Protein AF-A0A1G3BXP0-F1 (afdb_monomer)

pLDDT: mean 77.12, std 15.68, range [37.62, 97.38]

Structure (mmCIF, N/CA/C/O backbone):
data_AF-A0A1G3BXP0-F1
#
_entry.id   AF-A0A1G3BXP0-F1
#
loop_
_atom_site.group_PDB
_atom_site.id
_atom_site.type_symbol
_atom_site.label_atom_id
_atom_site.label_alt_id
_atom_site.label_comp_id
_atom_site.label_asym_id
_atom_site.label_entity_id
_atom_site.label_seq_id
_atom_site.pdbx_PDB_ins_code
_atom_site.Cartn_x
_atom_site.Cartn_y
_atom_site.Cartn_z
_atom_site.occupancy
_atom_site.B_iso_or_equiv
_atom_site.auth_seq_id
_atom_site.auth_comp_id
_atom_site.auth_asym_id
_atom_site.auth_atom_id
_atom_site.pdbx_PDB_model_num
ATOM 1 N N . MET A 1 1 ? 3.484 -9.489 28.923 1.00 37.62 1 MET A N 1
ATOM 2 C CA . MET A 1 1 ? 3.917 -8.440 29.873 1.00 37.62 1 MET A CA 1
ATOM 3 C C . MET A 1 1 ? 2.692 -7.721 30.419 1.00 37.62 1 MET A C 1
ATOM 5 O O . MET A 1 1 ? 1.84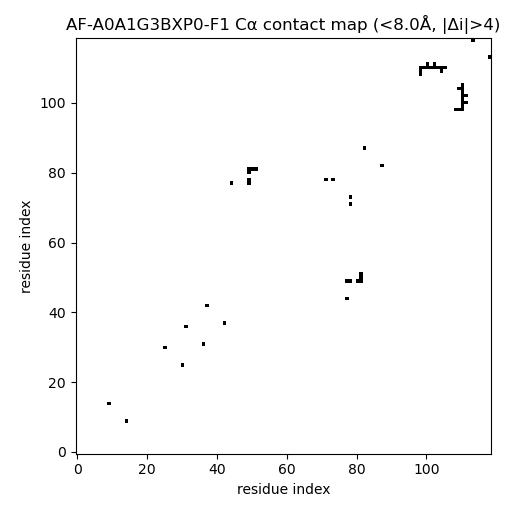8 -7.299 29.638 1.00 37.62 1 MET A O 1
ATOM 9 N N . SER A 1 2 ? 2.544 -7.675 31.745 1.00 42.84 2 SER A N 1
ATOM 10 C CA . SER A 1 2 ? 1.388 -7.084 32.435 1.00 42.84 2 SER A CA 1
ATOM 11 C C . SER A 1 2 ? 1.312 -5.580 32.149 1.00 42.84 2 SER A C 1
ATOM 13 O O . SER A 1 2 ? 2.225 -4.836 32.508 1.00 42.84 2 SER A O 1
ATOM 15 N N . LYS A 1 3 ? 0.257 -5.129 31.457 1.00 51.03 3 LYS A N 1
ATOM 16 C CA . LYS A 1 3 ? 0.007 -3.700 31.2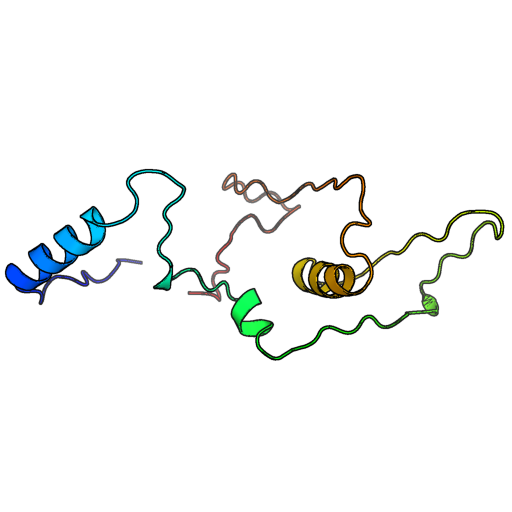23 1.00 51.03 3 LYS A CA 1
ATOM 17 C C . LYS A 1 3 ? -0.212 -3.041 32.587 1.00 51.03 3 LYS A C 1
ATOM 19 O O . LYS A 1 3 ? -1.215 -3.316 33.239 1.00 51.03 3 LYS A O 1
ATOM 24 N N . LYS A 1 4 ? 0.725 -2.188 33.022 1.00 53.91 4 LYS A N 1
ATOM 25 C CA . LYS A 1 4 ? 0.553 -1.341 34.214 1.00 53.91 4 LYS A CA 1
ATOM 26 C C . LYS A 1 4 ? -0.802 -0.630 34.117 1.00 53.91 4 LYS A C 1
ATOM 28 O O . LYS A 1 4 ? -1.109 -0.029 33.087 1.00 53.91 4 LYS A O 1
ATOM 33 N N . ASN A 1 5 ? -1.610 -0.752 35.167 1.00 56.00 5 ASN A N 1
ATOM 34 C CA . ASN A 1 5 ? -2.954 -0.189 35.257 1.00 56.00 5 ASN A CA 1
ATOM 35 C C . ASN A 1 5 ? -2.874 1.349 35.179 1.00 56.00 5 ASN A C 1
ATOM 37 O O . ASN A 1 5 ? -2.644 2.011 36.181 1.00 56.00 5 ASN A O 1
ATOM 41 N N . LYS A 1 6 ? -3.038 1.925 33.981 1.00 66.62 6 LYS A N 1
ATOM 42 C CA . LYS A 1 6 ? -2.866 3.369 33.702 1.00 66.62 6 LYS A CA 1
ATOM 43 C C . LYS A 1 6 ? -3.888 4.293 34.386 1.00 66.62 6 LYS A C 1
ATOM 45 O O . LYS A 1 6 ? -3.781 5.505 34.248 1.00 66.62 6 LYS A O 1
ATOM 50 N N . TYR A 1 7 ? -4.864 3.730 35.093 1.00 73.25 7 TYR A N 1
ATOM 51 C CA . TYR A 1 7 ? -6.013 4.452 35.640 1.00 73.25 7 TYR A CA 1
ATOM 52 C C . TYR A 1 7 ? -6.116 4.366 37.166 1.00 73.25 7 TYR A C 1
ATOM 54 O O . TYR A 1 7 ? -7.106 4.819 37.728 1.00 73.25 7 TYR A O 1
ATOM 62 N N . THR A 1 8 ? -5.130 3.771 37.849 1.00 79.69 8 THR A N 1
ATOM 63 C CA . THR A 1 8 ? -5.156 3.629 39.318 1.00 79.69 8 THR A CA 1
ATOM 64 C C . THR A 1 8 ? -5.165 4.963 40.047 1.00 79.69 8 THR A C 1
ATOM 66 O O . THR A 1 8 ? -5.756 5.053 41.117 1.00 79.69 8 THR A O 1
ATOM 69 N N . ASP A 1 9 ? -4.562 5.987 39.444 1.00 85.25 9 ASP A N 1
ATOM 70 C CA . ASP A 1 9 ? -4.398 7.308 40.056 1.00 85.25 9 ASP A CA 1
ATOM 71 C C . ASP A 1 9 ? -5.452 8.314 39.562 1.00 85.25 9 ASP A C 1
ATOM 73 O O . ASP A 1 9 ? -5.383 9.500 39.874 1.00 85.25 9 ASP A O 1
ATOM 77 N N . TRP A 1 10 ? -6.415 7.864 38.752 1.00 86.06 10 TRP A N 1
ATOM 78 C CA . TRP A 1 10 ? -7.426 8.736 38.162 1.00 86.06 10 TRP A CA 1
ATOM 79 C C . TRP A 1 10 ? -8.588 8.941 39.120 1.00 86.06 10 TRP A C 1
ATOM 81 O O . TRP A 1 10 ? -9.100 7.994 39.724 1.00 86.06 10 TRP A O 1
ATOM 91 N N . THR A 1 11 ? -9.058 10.181 39.219 1.00 89.88 11 THR A N 1
ATOM 92 C CA . THR A 1 11 ? -10.272 10.462 39.979 1.00 89.88 11 THR A CA 1
ATOM 93 C C . THR A 1 11 ? -11.504 9.967 39.217 1.00 89.88 11 THR A C 1
ATOM 95 O O . THR A 1 11 ? -11.484 9.731 38.005 1.00 89.88 11 THR A O 1
ATOM 98 N N . LYS A 1 12 ? -12.634 9.837 39.923 1.00 88.50 12 LYS A N 1
ATOM 99 C CA . LYS A 1 12 ? -13.924 9.512 39.294 1.00 88.50 12 LYS A CA 1
ATOM 100 C C . LYS A 1 12 ? -14.281 10.512 38.186 1.00 88.50 12 LYS A C 1
ATOM 102 O O . LYS A 1 12 ? -14.863 10.122 37.178 1.00 88.50 12 LYS A O 1
ATOM 107 N N . GLU A 1 13 ? -13.931 11.780 38.371 1.00 90.62 13 GLU A N 1
ATOM 108 C CA . GLU A 1 13 ? -14.193 12.853 37.412 1.00 90.62 13 GLU A CA 1
ATOM 109 C C . GLU A 1 13 ? -13.361 12.681 36.136 1.00 90.62 13 GLU A C 1
ATOM 111 O O . GLU A 1 13 ? -13.901 12.801 35.035 1.00 90.62 13 GLU A O 1
ATOM 116 N N . ASP A 1 14 ? -12.091 12.291 36.268 1.00 87.94 14 ASP A N 1
ATOM 117 C CA . ASP A 1 14 ? -11.209 12.003 35.130 1.00 87.94 14 ASP A CA 1
ATOM 118 C C . ASP A 1 14 ? -11.710 10.810 34.306 1.00 87.94 14 ASP A C 1
ATOM 120 O O . ASP A 1 14 ? -11.741 10.854 33.072 1.00 87.94 14 ASP A O 1
ATOM 124 N N . LEU A 1 15 ? -12.178 9.754 34.981 1.00 88.62 15 LEU A N 1
ATOM 125 C CA . LEU A 1 15 ? -12.762 8.580 34.325 1.00 88.62 15 LEU A CA 1
ATOM 126 C C . LEU A 1 15 ? -14.050 8.930 33.567 1.00 88.62 15 LEU A C 1
ATOM 128 O O . LEU A 1 15 ? -14.223 8.512 32.421 1.00 88.62 15 LEU A O 1
ATOM 132 N N . ILE A 1 16 ? -14.937 9.730 34.170 1.00 89.06 16 ILE A N 1
ATOM 133 C CA . ILE A 1 16 ? -16.171 10.197 33.517 1.00 89.06 16 ILE A CA 1
ATOM 134 C C . ILE A 1 16 ? -15.833 11.044 32.288 1.00 89.06 16 ILE A C 1
ATOM 136 O O . ILE A 1 16 ? -16.411 10.841 31.220 1.00 89.06 16 ILE A O 1
ATOM 140 N N . LYS A 1 17 ? -14.857 11.950 32.406 1.00 88.44 17 LYS A N 1
ATOM 141 C CA . LYS A 1 17 ? -14.401 12.791 31.295 1.00 88.44 17 LYS A CA 1
ATOM 142 C C . LYS A 1 17 ? -13.917 11.949 30.111 1.00 88.44 17 LYS A C 1
ATOM 144 O O . LYS A 1 17 ? -14.257 12.259 28.968 1.00 88.44 17 LYS A O 1
ATOM 149 N N . GLN A 1 18 ? -13.190 10.865 30.378 1.00 85.06 18 GLN A N 1
ATOM 150 C CA . GLN A 1 18 ? -12.714 9.948 29.344 1.00 85.06 18 GLN A CA 1
ATOM 151 C C . GLN A 1 18 ? -13.840 9.146 28.691 1.00 85.06 18 GLN A C 1
ATOM 153 O O . GLN A 1 18 ? -13.854 9.007 27.470 1.00 85.06 18 GLN A O 1
ATOM 158 N N . ILE A 1 19 ? -14.811 8.658 29.465 1.00 84.44 19 ILE A N 1
ATOM 159 C CA . ILE A 1 19 ? -15.980 7.951 28.919 1.00 84.44 19 ILE A CA 1
ATOM 160 C C . ILE A 1 19 ? -16.782 8.881 28.006 1.00 84.44 19 ILE A C 1
ATOM 162 O O . ILE A 1 19 ? -17.048 8.525 26.861 1.00 84.44 19 ILE A O 1
ATOM 166 N N . CYS A 1 20 ? -17.071 10.108 28.448 1.00 84.75 20 CYS A N 1
ATOM 167 C CA . CYS A 1 20 ? -17.769 11.088 27.617 1.00 84.75 20 CYS A CA 1
ATOM 168 C C . CYS A 1 20 ? -16.992 11.440 26.337 1.00 84.75 20 CYS A C 1
ATOM 170 O O . CYS A 1 20 ? -17.602 11.746 25.314 1.00 84.75 20 CYS A O 1
ATOM 172 N N . ALA A 1 21 ? -15.656 11.419 26.367 1.00 81.94 21 ALA A N 1
ATOM 173 C CA . ALA A 1 21 ? -14.834 11.615 25.174 1.00 81.94 21 ALA A CA 1
ATOM 174 C C . ALA A 1 21 ? -14.920 10.419 24.208 1.00 81.94 21 ALA A C 1
ATOM 176 O O . ALA A 1 21 ? -15.029 10.616 22.998 1.00 81.94 21 ALA A O 1
ATOM 177 N N . LEU A 1 22 ? -14.925 9.188 24.729 1.00 78.69 22 LEU A N 1
ATOM 178 C CA . LEU A 1 22 ? -15.076 7.966 23.935 1.00 78.69 22 LEU A CA 1
ATOM 179 C C . LEU A 1 22 ? -16.474 7.853 23.311 1.00 78.69 22 LEU A C 1
ATOM 181 O O . LEU A 1 22 ? -16.588 7.495 22.143 1.00 78.69 22 LEU A O 1
ATOM 185 N N . GLU A 1 23 ? -17.526 8.223 24.041 1.00 78.06 23 GLU A N 1
ATOM 186 C CA . GLU A 1 23 ? -18.914 8.213 23.552 1.00 78.06 23 GLU A CA 1
ATOM 187 C C . GLU A 1 23 ? -19.185 9.254 22.456 1.00 78.06 23 GLU A C 1
ATOM 189 O O . GLU A 1 23 ? -20.095 9.075 21.645 1.00 78.06 23 GLU A O 1
ATOM 194 N N . LYS A 1 24 ? -18.392 10.334 22.407 1.00 78.31 24 LYS A N 1
ATOM 195 C CA . LYS A 1 24 ? -18.447 11.347 21.339 1.00 78.31 24 LYS A CA 1
ATOM 196 C C . LYS A 1 24 ? -17.803 10.884 20.031 1.00 78.31 24 LYS A C 1
ATOM 198 O O . LYS A 1 24 ? -17.985 11.552 19.011 1.00 78.31 24 LYS A O 1
ATOM 203 N N . ARG A 1 25 ? -17.046 9.779 20.031 1.00 72.50 25 ARG A N 1
ATOM 204 C CA . ARG A 1 25 ? -16.477 9.218 18.796 1.00 72.50 25 ARG A CA 1
ATOM 205 C C . ARG A 1 25 ? -17.602 8.732 17.878 1.00 72.50 25 ARG A C 1
ATOM 207 O O . ARG A 1 25 ? -18.707 8.418 18.319 1.00 72.50 25 ARG A O 1
ATOM 214 N N . LYS A 1 26 ? -17.331 8.694 16.570 1.00 68.06 26 LYS A N 1
ATOM 215 C CA . LYS A 1 26 ? -18.311 8.241 15.572 1.00 68.06 26 LYS A CA 1
ATOM 216 C C . LYS A 1 26 ? -18.814 6.841 15.947 1.00 68.06 26 LYS A C 1
ATOM 218 O O . LYS A 1 26 ? -18.022 5.921 16.106 1.00 68.06 26 LYS A O 1
ATOM 223 N N . LYS A 1 27 ? -20.139 6.681 16.055 1.00 66.00 27 LYS A N 1
ATOM 224 C CA . LYS A 1 27 ? -20.792 5.390 16.356 1.00 66.00 27 LYS A CA 1
ATOM 225 C C . LYS A 1 27 ? -20.650 4.355 15.235 1.00 66.00 27 LYS A C 1
ATOM 227 O O . LYS A 1 27 ? -20.964 3.190 15.449 1.00 66.00 27 LYS A O 1
ATOM 232 N N . TYR A 1 28 ? -20.230 4.781 14.048 1.00 72.75 28 TYR A N 1
ATOM 233 C CA . TYR A 1 28 ? -20.086 3.944 12.866 1.00 72.75 28 TYR A CA 1
ATOM 234 C C . TYR A 1 28 ? -18.742 4.214 12.184 1.00 72.75 28 TYR A C 1
ATOM 236 O O . TYR A 1 28 ? -18.274 5.354 12.141 1.00 72.75 28 TYR A O 1
ATOM 244 N N . GLY A 1 29 ? -18.152 3.156 11.632 1.00 72.31 29 GLY A N 1
ATOM 245 C CA . GLY A 1 29 ? -16.837 3.173 10.997 1.00 72.31 29 GLY A CA 1
ATOM 246 C C . GLY A 1 29 ? -15.814 2.326 11.751 1.00 72.31 29 GLY A C 1
ATOM 247 O O . GLY A 1 29 ? -16.057 1.862 12.863 1.00 72.31 29 GLY A O 1
ATOM 248 N N . LEU A 1 30 ? -14.665 2.113 11.118 1.00 68.06 30 LEU A N 1
ATOM 249 C CA . LEU A 1 30 ? -13.498 1.541 11.777 1.00 68.06 30 LEU A CA 1
ATOM 250 C C . LEU A 1 30 ? -12.909 2.617 12.697 1.00 68.06 30 LEU A C 1
ATOM 252 O O . LEU A 1 30 ? -12.517 3.682 12.228 1.00 68.06 30 LEU A O 1
ATOM 256 N N . VAL A 1 31 ? -12.907 2.357 14.005 1.00 70.44 31 VAL A N 1
ATOM 257 C CA . VAL A 1 31 ? -12.359 3.260 15.024 1.00 70.44 31 VAL A CA 1
ATOM 258 C C . VAL A 1 31 ? -11.150 2.577 15.647 1.00 70.44 31 VAL A C 1
ATOM 260 O O . VAL A 1 31 ? -11.301 1.630 16.417 1.00 70.44 31 VAL A O 1
ATOM 263 N N . TRP A 1 32 ? -9.956 3.050 15.305 1.00 67.81 32 TRP A N 1
ATOM 264 C CA . TRP A 1 32 ? -8.701 2.646 15.936 1.00 67.81 32 TRP A CA 1
ATOM 265 C C . TRP A 1 32 ? -8.165 3.765 16.836 1.00 67.81 32 TRP A C 1
ATOM 267 O O . TRP A 1 32 ? -8.654 4.895 16.828 1.00 67.81 32 TRP A O 1
ATOM 277 N N . ASP A 1 33 ? -7.207 3.423 17.691 1.00 64.25 33 ASP A N 1
ATOM 278 C CA . ASP A 1 33 ? -6.614 4.357 18.646 1.00 64.25 33 ASP A CA 1
ATOM 279 C C . ASP A 1 33 ? -5.552 5.219 17.945 1.00 64.25 33 ASP A C 1
ATOM 281 O O . ASP A 1 33 ? -4.390 4.827 17.889 1.00 64.25 33 ASP A O 1
ATOM 285 N N . GLU A 1 34 ? -5.971 6.364 17.388 1.00 57.72 34 GLU A N 1
ATOM 286 C CA . GLU A 1 34 ? -5.147 7.264 16.554 1.00 57.72 34 GLU A CA 1
ATOM 287 C C . GLU A 1 34 ? -3.788 7.633 17.182 1.00 57.72 34 GLU A C 1
ATOM 289 O O . GLU A 1 34 ? -2.777 7.697 16.484 1.00 57.72 34 GLU A O 1
ATOM 294 N N . GLU A 1 35 ? -3.729 7.807 18.509 1.00 54.91 35 GLU A N 1
ATOM 295 C CA . GLU A 1 35 ? -2.497 8.159 19.238 1.00 54.91 35 GLU A CA 1
ATOM 296 C C . GLU A 1 35 ? -1.456 7.025 19.290 1.00 54.91 35 GLU A C 1
ATOM 298 O O . GLU A 1 35 ? -0.301 7.268 19.636 1.00 54.91 35 GLU A O 1
ATOM 303 N N . LYS A 1 36 ? -1.837 5.784 18.962 1.00 56.19 36 LYS A N 1
ATOM 304 C CA . LYS A 1 36 ? -0.940 4.613 18.956 1.00 56.19 36 LYS A CA 1
ATOM 305 C C . LYS A 1 36 ? -0.626 4.081 17.560 1.00 56.19 36 LYS A C 1
ATOM 307 O O . LYS A 1 36 ? 0.087 3.090 17.458 1.00 56.19 36 LYS A O 1
ATOM 312 N N . THR A 1 37 ? -1.180 4.687 16.516 1.00 56.06 37 THR A N 1
ATOM 313 C CA . THR A 1 37 ? -1.189 4.120 15.158 1.00 56.06 37 THR A CA 1
ATOM 314 C C . THR A 1 37 ? -0.295 4.835 14.160 1.00 56.06 37 THR A C 1
ATOM 316 O O . THR A 1 37 ? -0.365 4.487 12.989 1.00 56.06 37 THR A O 1
ATOM 319 N N . LYS A 1 38 ? 0.552 5.794 14.571 1.00 61.53 38 LYS A N 1
ATOM 320 C CA . LYS A 1 38 ? 1.674 6.172 13.698 1.00 61.53 38 LYS A CA 1
ATOM 321 C C . LYS A 1 38 ? 2.567 4.947 13.572 1.00 61.53 38 LYS A C 1
ATOM 323 O O . LYS A 1 38 ? 3.312 4.609 14.493 1.00 61.53 38 LYS A O 1
ATOM 328 N N . GLU A 1 39 ? 2.411 4.251 12.462 1.00 68.19 39 GLU A N 1
ATOM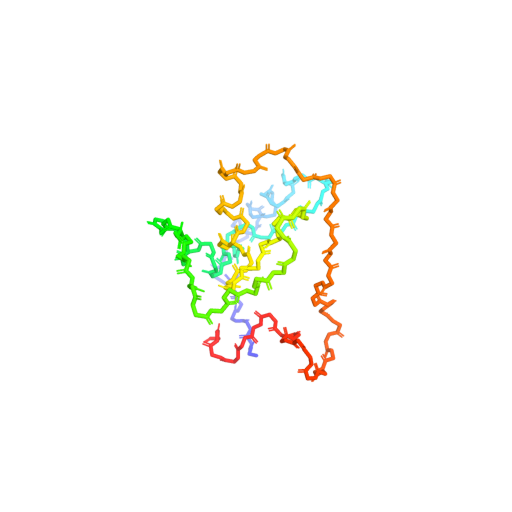 329 C CA . GLU A 1 39 ? 3.201 3.079 12.153 1.00 68.19 39 GLU A CA 1
ATOM 330 C C . GLU A 1 39 ? 4.663 3.495 12.008 1.00 68.19 39 GLU A C 1
ATOM 332 O O . GLU A 1 39 ? 4.974 4.602 11.558 1.00 68.19 39 GLU A O 1
ATOM 337 N N . ARG A 1 40 ? 5.585 2.606 12.383 1.00 69.00 40 ARG A N 1
ATOM 338 C CA . ARG A 1 40 ? 7.025 2.899 12.355 1.00 69.00 40 ARG A CA 1
ATOM 339 C C . ARG A 1 40 ? 7.482 3.400 10.978 1.00 69.00 40 ARG A C 1
ATOM 341 O O . ARG A 1 40 ? 8.287 4.321 10.903 1.00 69.00 40 ARG A O 1
ATOM 348 N N . PHE A 1 41 ? 6.896 2.867 9.904 1.00 70.06 41 PHE A N 1
ATOM 349 C CA . PHE A 1 41 ? 7.192 3.298 8.538 1.00 70.06 41 PHE A CA 1
ATOM 350 C C . PHE A 1 41 ? 6.763 4.744 8.239 1.00 70.06 41 PHE A C 1
ATOM 352 O O . PHE A 1 41 ? 7.433 5.413 7.459 1.00 70.06 41 PHE A O 1
ATOM 359 N N . GLU A 1 42 ? 5.686 5.255 8.849 1.00 70.50 42 GLU A N 1
ATOM 360 C CA . GLU A 1 42 ? 5.247 6.645 8.652 1.00 70.50 42 GLU A CA 1
ATOM 361 C C . GLU A 1 42 ? 6.236 7.619 9.286 1.00 70.50 42 GLU A C 1
ATOM 363 O O . GLU A 1 42 ? 6.584 8.629 8.681 1.00 70.50 42 GLU A O 1
ATOM 368 N N . VAL A 1 43 ? 6.723 7.283 10.485 1.00 74.44 43 VAL A N 1
ATOM 369 C CA . VAL A 1 43 ? 7.754 8.058 11.187 1.00 74.44 43 VAL A CA 1
ATOM 370 C C . VAL A 1 43 ? 9.074 7.999 10.423 1.00 74.44 43 VAL A C 1
ATOM 372 O O . VAL A 1 43 ? 9.728 9.019 10.224 1.00 74.44 43 VAL A O 1
ATOM 375 N N . ASP A 1 44 ? 9.458 6.813 9.952 1.00 70.94 44 ASP A N 1
ATOM 376 C CA . ASP A 1 44 ? 10.718 6.620 9.236 1.00 70.94 44 ASP A CA 1
ATOM 377 C C . ASP A 1 44 ? 10.739 7.321 7.869 1.00 70.94 44 ASP A C 1
ATOM 379 O O . ASP A 1 44 ? 11.823 7.697 7.406 1.00 70.94 44 ASP A O 1
ATOM 383 N N . ALA A 1 45 ? 9.575 7.501 7.240 1.00 72.19 45 ALA A N 1
ATOM 384 C CA . ALA A 1 45 ? 9.406 8.195 5.966 1.00 72.19 45 ALA A CA 1
ATOM 385 C C . ALA A 1 45 ? 9.166 9.709 6.109 1.00 72.19 45 ALA A C 1
ATOM 387 O O . ALA A 1 45 ? 9.225 10.429 5.109 1.00 72.19 45 ALA A O 1
ATOM 388 N N . GLU A 1 46 ? 8.904 10.208 7.321 1.00 74.12 46 GLU A N 1
ATOM 389 C CA . GLU A 1 46 ? 8.723 11.636 7.588 1.00 74.12 46 GLU A CA 1
ATOM 390 C C . GLU A 1 46 ? 10.000 12.383 7.139 1.00 74.12 46 GLU A C 1
ATOM 392 O O . GLU A 1 46 ? 11.122 12.023 7.494 1.00 74.12 46 GLU A O 1
ATOM 397 N N . GLU A 1 47 ? 9.832 13.369 6.252 1.00 72.25 47 GLU A N 1
ATOM 398 C CA . GLU A 1 47 ? 10.905 14.166 5.623 1.00 72.25 47 GLU A CA 1
ATOM 399 C C . GLU A 1 47 ? 11.866 13.438 4.657 1.00 72.25 47 GLU A C 1
ATOM 401 O O . GLU A 1 47 ? 12.771 14.070 4.104 1.00 72.25 47 GLU A O 1
ATOM 406 N N . LYS A 1 48 ? 11.667 12.147 4.363 1.00 78.06 48 LYS A N 1
ATOM 407 C CA . LYS A 1 48 ? 12.488 11.417 3.381 1.00 78.06 48 LYS A CA 1
ATOM 408 C C . LYS A 1 48 ? 11.736 11.243 2.070 1.00 78.06 48 LYS A C 1
ATOM 410 O O . LYS A 1 48 ? 10.729 10.546 2.000 1.00 78.06 48 LYS A O 1
ATOM 415 N N . LEU A 1 49 ? 12.258 11.843 1.001 1.00 78.50 49 LEU A N 1
ATOM 416 C CA . LEU A 1 49 ? 11.733 11.636 -0.347 1.00 78.50 49 LEU A CA 1
ATOM 417 C C . LEU A 1 49 ? 12.419 10.422 -0.989 1.00 78.50 49 LEU A C 1
ATOM 419 O O . LEU A 1 49 ? 13.621 10.487 -1.262 1.00 78.50 49 LEU A O 1
ATOM 423 N N . PRO A 1 50 ? 11.694 9.317 -1.236 1.00 84.00 50 PRO A N 1
ATOM 424 C CA . PRO A 1 50 ? 12.261 8.180 -1.943 1.00 84.00 50 PRO A CA 1
ATOM 425 C C . PRO A 1 50 ? 12.595 8.562 -3.390 1.00 84.00 50 PRO A C 1
ATOM 427 O O . PRO A 1 50 ? 11.823 9.243 -4.066 1.00 84.00 50 PRO A O 1
ATOM 430 N N . VAL A 1 51 ? 13.747 8.096 -3.875 1.00 86.44 51 VAL A N 1
ATOM 431 C CA . VAL A 1 51 ? 14.195 8.279 -5.262 1.00 86.44 51 VAL A CA 1
ATOM 432 C C . VAL A 1 51 ? 14.511 6.911 -5.849 1.00 86.44 51 VAL A C 1
ATOM 434 O O . VAL A 1 51 ? 15.286 6.150 -5.272 1.00 86.44 51 VAL A O 1
ATOM 437 N N . LEU A 1 52 ? 13.913 6.600 -7.000 1.00 89.06 52 LEU A N 1
ATOM 438 C CA . LEU A 1 52 ? 14.222 5.380 -7.739 1.00 89.06 52 LEU A CA 1
ATOM 439 C C . LEU A 1 52 ? 15.530 5.564 -8.509 1.00 89.06 52 LEU A C 1
ATOM 441 O O . LEU A 1 52 ? 15.707 6.550 -9.224 1.00 89.06 52 LEU A O 1
ATOM 445 N N . VAL A 1 53 ? 16.432 4.598 -8.364 1.00 91.19 53 VAL A N 1
ATOM 446 C CA . VAL A 1 53 ? 17.702 4.543 -9.090 1.00 91.19 53 VAL A CA 1
ATOM 447 C C . VAL A 1 53 ? 17.666 3.336 -10.013 1.00 91.19 53 VAL A C 1
ATOM 449 O O . VAL A 1 53 ? 17.380 2.224 -9.578 1.00 91.19 53 VAL A O 1
ATOM 452 N N . GLU A 1 54 ? 17.950 3.561 -11.292 1.00 91.50 54 GLU A N 1
ATOM 453 C CA . GLU A 1 54 ? 18.044 2.490 -12.279 1.00 91.50 54 GLU A CA 1
ATOM 454 C C . GLU A 1 54 ? 19.310 1.652 -12.041 1.00 91.50 54 GLU A C 1
ATOM 456 O O . GLU A 1 54 ? 20.428 2.171 -12.095 1.00 91.50 54 GLU A O 1
ATOM 461 N N . ASP A 1 55 ? 19.145 0.343 -11.828 1.00 93.56 55 ASP A N 1
ATOM 462 C CA . ASP A 1 55 ? 20.254 -0.614 -11.835 1.00 93.56 55 ASP A CA 1
ATOM 463 C C . ASP A 1 55 ? 20.350 -1.319 -13.192 1.00 93.56 55 ASP A C 1
ATOM 465 O O . ASP A 1 55 ? 19.771 -2.383 -13.423 1.00 93.56 55 ASP A O 1
ATOM 469 N N . ARG A 1 56 ? 21.158 -0.741 -14.083 1.00 90.81 56 ARG A N 1
ATOM 470 C CA . ARG A 1 56 ? 21.402 -1.277 -15.433 1.00 90.81 56 ARG A CA 1
ATOM 471 C C . ARG A 1 56 ? 22.003 -2.680 -15.446 1.00 90.81 56 ARG A C 1
ATOM 473 O O . ARG A 1 56 ? 21.918 -3.368 -16.454 1.00 90.81 56 ARG A O 1
ATOM 480 N N . LYS A 1 57 ? 22.621 -3.136 -14.351 1.00 93.62 57 LYS A N 1
ATOM 481 C CA . LYS A 1 57 ? 23.185 -4.496 -14.291 1.00 93.62 57 LYS A CA 1
ATOM 482 C C . LYS A 1 57 ? 22.104 -5.569 -14.192 1.00 93.62 57 LYS A C 1
ATOM 484 O O . LYS A 1 57 ? 22.389 -6.729 -14.474 1.00 93.62 57 LYS A O 1
ATOM 489 N N . ARG A 1 58 ? 20.898 -5.196 -13.758 1.00 90.75 58 ARG A N 1
ATOM 490 C CA . ARG A 1 58 ? 19.743 -6.088 -13.593 1.00 90.75 58 ARG A CA 1
ATOM 491 C C . ARG A 1 58 ? 18.697 -5.910 -14.690 1.00 90.75 58 ARG A C 1
ATOM 493 O O . ARG A 1 58 ? 17.620 -6.495 -14.603 1.00 90.75 58 ARG A O 1
ATOM 500 N N . GLU A 1 59 ? 19.003 -5.107 -15.703 1.00 90.56 59 GLU A N 1
ATOM 501 C CA . GLU A 1 59 ? 18.123 -4.915 -16.844 1.00 90.56 59 GLU A CA 1
ATOM 502 C C . GLU A 1 59 ? 17.938 -6.236 -17.602 1.00 90.56 59 GLU A C 1
ATOM 504 O O . GLU A 1 59 ? 18.897 -6.956 -17.891 1.00 90.56 59 GLU A O 1
ATOM 509 N N . ILE A 1 60 ? 16.686 -6.553 -17.927 1.00 88.31 60 ILE A N 1
ATOM 510 C CA . ILE A 1 60 ? 16.331 -7.713 -18.740 1.00 88.31 60 ILE A CA 1
ATOM 511 C C . ILE A 1 60 ? 15.863 -7.188 -20.092 1.00 88.31 60 ILE A C 1
ATOM 513 O O . ILE A 1 60 ? 14.700 -6.822 -20.267 1.00 88.31 60 ILE A O 1
ATOM 517 N N . THR A 1 61 ? 16.777 -7.146 -21.058 1.00 86.06 61 THR A N 1
ATOM 518 C CA . THR A 1 61 ? 16.444 -6.751 -22.426 1.00 86.06 61 THR A CA 1
ATOM 519 C C . THR A 1 61 ? 15.706 -7.891 -23.120 1.00 86.06 61 THR A C 1
ATOM 521 O O . THR A 1 61 ? 16.196 -9.020 -23.191 1.00 86.06 61 THR A O 1
ATOM 524 N N . THR A 1 62 ? 14.514 -7.596 -23.632 1.00 85.56 62 THR A N 1
ATOM 525 C CA . THR A 1 62 ? 13.735 -8.533 -24.449 1.00 85.56 62 THR A CA 1
ATOM 526 C C . THR A 1 62 ? 13.479 -7.923 -25.829 1.00 85.56 62 THR A C 1
ATOM 528 O O . THR A 1 62 ? 14.371 -7.304 -26.400 1.00 85.56 62 THR A O 1
ATOM 531 N N . ASP A 1 63 ? 12.294 -8.127 -26.391 1.00 89.31 63 ASP A N 1
ATOM 532 C CA . ASP A 1 63 ? 11.913 -7.631 -27.708 1.00 89.31 63 ASP A CA 1
ATOM 533 C C . ASP A 1 63 ? 11.710 -6.106 -27.679 1.00 89.31 63 ASP A C 1
ATOM 535 O O . ASP A 1 63 ? 10.966 -5.600 -26.837 1.00 89.31 63 ASP A O 1
ATOM 539 N N . ALA A 1 64 ? 12.364 -5.389 -28.596 1.00 87.56 64 ALA A N 1
ATOM 540 C CA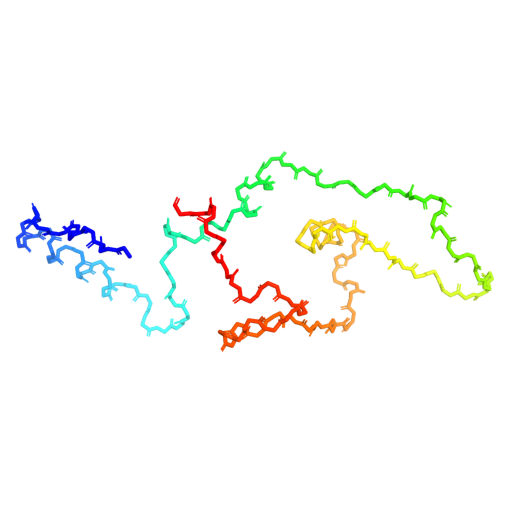 . ALA A 1 64 ? 12.302 -3.931 -28.681 1.00 87.56 64 ALA A CA 1
ATOM 541 C C . ALA A 1 64 ? 10.913 -3.411 -29.092 1.00 87.56 64 ALA A C 1
ATOM 543 O O . ALA A 1 64 ? 10.582 -2.266 -28.791 1.00 87.56 64 ALA A O 1
ATOM 544 N N . ASP A 1 65 ? 10.096 -4.251 -29.734 1.00 92.75 65 ASP A N 1
ATOM 545 C CA . ASP A 1 65 ? 8.747 -3.889 -30.173 1.00 92.75 65 ASP A CA 1
ATOM 546 C C . ASP A 1 65 ? 7.690 -4.108 -29.072 1.00 92.75 65 ASP A C 1
ATOM 548 O O . ASP A 1 65 ? 6.509 -3.796 -29.256 1.00 92.75 65 ASP A O 1
ATOM 552 N N . LYS A 1 66 ? 8.084 -4.655 -27.911 1.00 90.44 66 LYS A N 1
ATOM 55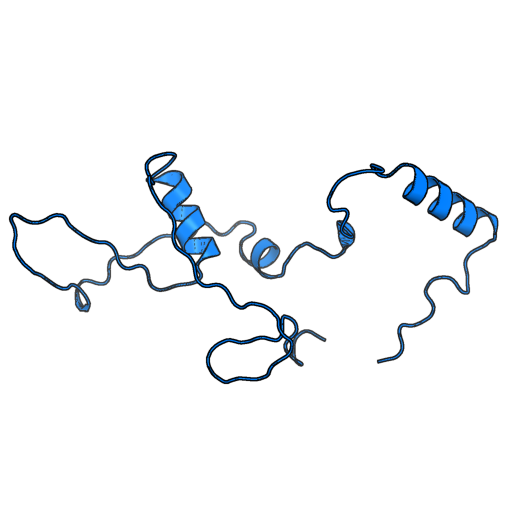3 C CA . LYS A 1 66 ? 7.181 -4.918 -26.783 1.00 90.44 66 LYS A CA 1
ATOM 554 C C . LYS A 1 66 ? 7.206 -3.795 -25.740 1.00 90.44 66 LYS A C 1
ATOM 556 O O . LYS A 1 66 ? 8.193 -3.074 -25.618 1.00 90.44 66 LYS A O 1
ATOM 561 N N . PRO A 1 67 ? 6.136 -3.660 -24.933 1.00 88.62 67 PRO A N 1
ATOM 562 C CA . PRO A 1 67 ? 6.110 -2.706 -23.831 1.00 88.62 67 PRO A CA 1
ATOM 563 C C . PRO A 1 67 ? 7.201 -2.972 -22.788 1.00 88.62 67 PRO A C 1
ATOM 565 O O . PRO A 1 67 ? 7.520 -4.122 -22.472 1.00 88.62 67 PRO A O 1
ATOM 568 N N . VAL A 1 68 ? 7.707 -1.890 -22.196 1.00 88.44 68 VAL A N 1
ATOM 569 C CA . VAL A 1 68 ? 8.648 -1.940 -21.074 1.00 88.44 68 VAL A CA 1
ATOM 570 C C . VAL A 1 68 ? 7.884 -2.221 -19.782 1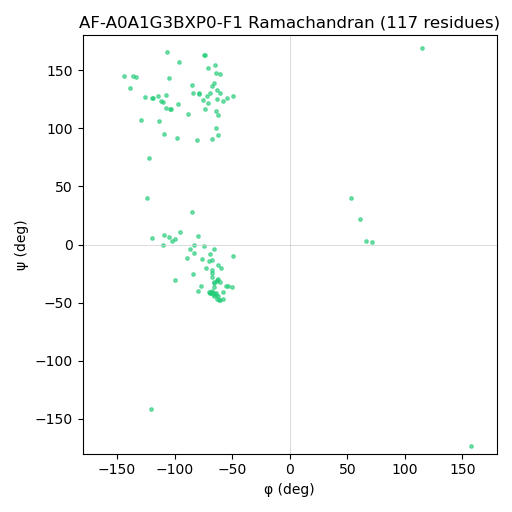.00 88.44 68 VAL A C 1
ATOM 572 O O . VAL A 1 68 ? 6.908 -1.542 -19.469 1.00 88.44 68 VAL A O 1
ATOM 575 N N . ASN A 1 69 ? 8.351 -3.208 -19.018 1.00 91.62 69 ASN A N 1
ATOM 576 C CA . ASN A 1 69 ? 7.839 -3.520 -17.685 1.00 91.62 69 ASN A CA 1
ATOM 577 C C . ASN A 1 69 ? 8.838 -3.042 -16.629 1.00 91.62 69 ASN A C 1
ATOM 579 O O . ASN A 1 69 ? 10.047 -3.145 -16.831 1.00 91.62 69 ASN A O 1
ATOM 583 N N . ILE A 1 70 ? 8.336 -2.548 -15.497 1.00 91.81 70 ILE A N 1
ATOM 584 C CA . ILE A 1 70 ? 9.160 -2.012 -14.408 1.00 91.81 70 ILE A CA 1
ATOM 585 C C . ILE A 1 70 ? 9.131 -2.993 -13.234 1.00 91.81 70 ILE A C 1
ATOM 587 O O . ILE A 1 70 ? 8.060 -3.380 -12.770 1.00 91.81 70 ILE A O 1
ATOM 591 N N . LEU A 1 71 ? 10.311 -3.356 -12.731 1.00 93.31 71 LEU A N 1
ATOM 592 C CA . LEU A 1 71 ? 10.479 -4.069 -11.467 1.00 93.31 71 LEU A CA 1
ATOM 593 C C . LEU A 1 71 ? 11.157 -3.132 -10.465 1.00 93.31 71 LEU A C 1
ATOM 595 O O . LEU A 1 71 ? 12.240 -2.620 -10.737 1.00 93.31 71 LEU A O 1
ATOM 599 N N . ILE A 1 72 ? 10.524 -2.915 -9.314 1.00 93.19 72 ILE A N 1
ATOM 600 C CA . ILE A 1 72 ? 11.054 -2.067 -8.241 1.00 93.19 72 ILE A CA 1
ATOM 601 C C . ILE A 1 72 ? 11.437 -2.966 -7.067 1.00 93.19 72 ILE A C 1
ATOM 603 O O . ILE A 1 72 ? 10.595 -3.693 -6.544 1.00 93.19 72 ILE A O 1
ATOM 607 N N . GLU A 1 73 ? 12.698 -2.909 -6.646 1.00 91.69 73 GLU A N 1
ATOM 608 C CA . GLU A 1 73 ? 13.177 -3.570 -5.431 1.00 91.69 73 GLU A CA 1
ATOM 609 C C . GLU A 1 73 ? 13.209 -2.560 -4.280 1.00 91.69 73 GLU A C 1
ATOM 611 O O . GLU A 1 73 ? 13.882 -1.534 -4.361 1.00 91.69 73 GLU A O 1
ATOM 616 N N . GLY A 1 74 ? 12.467 -2.841 -3.211 1.00 88.19 74 GLY A N 1
ATOM 617 C CA . GLY A 1 74 ? 12.393 -1.978 -2.038 1.00 88.19 74 GLY A CA 1
ATOM 618 C C . GLY A 1 74 ? 11.121 -2.202 -1.231 1.00 88.19 74 GLY A C 1
ATOM 619 O O . GLY A 1 74 ? 10.335 -3.106 -1.513 1.00 88.19 74 GLY A O 1
ATOM 620 N N . ASP A 1 75 ? 10.926 -1.356 -0.224 1.00 86.38 75 ASP A N 1
ATOM 621 C CA . ASP A 1 75 ? 9.684 -1.320 0.543 1.00 86.38 75 ASP A CA 1
ATOM 622 C C . ASP A 1 75 ? 8.520 -0.822 -0.334 1.00 86.38 75 ASP A C 1
ATOM 624 O O . ASP A 1 75 ? 8.660 0.141 -1.101 1.00 86.38 75 ASP A O 1
ATOM 628 N N . ASN A 1 76 ? 7.366 -1.485 -0.232 1.00 89.50 76 ASN A N 1
ATOM 629 C CA . ASN A 1 76 ? 6.210 -1.201 -1.077 1.00 89.50 76 ASN A CA 1
ATOM 630 C C . ASN A 1 76 ? 5.618 0.192 -0.817 1.00 89.50 76 ASN A C 1
ATOM 632 O O . ASN A 1 76 ? 5.171 0.833 -1.767 1.00 89.50 76 ASN A O 1
ATOM 636 N N . TYR A 1 77 ? 5.664 0.700 0.416 1.00 87.69 77 TYR A N 1
ATOM 637 C CA . TYR A 1 77 ? 5.179 2.034 0.755 1.00 87.69 77 TYR A CA 1
ATOM 638 C C . TYR A 1 77 ? 5.985 3.110 0.019 1.00 87.69 77 TYR A C 1
ATOM 640 O O . TYR A 1 7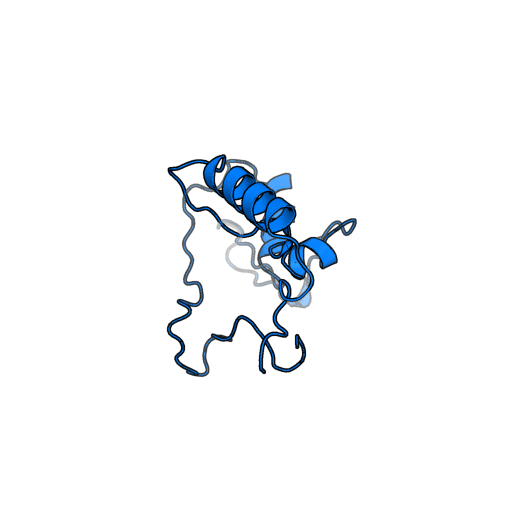7 ? 5.418 3.986 -0.636 1.00 87.69 77 TYR A O 1
ATOM 648 N N . HIS A 1 78 ? 7.317 3.004 0.041 1.00 87.06 78 HIS A N 1
ATOM 649 C CA . HIS A 1 78 ? 8.191 3.935 -0.673 1.00 87.06 78 HIS A CA 1
ATOM 650 C C . HIS A 1 78 ? 8.027 3.833 -2.193 1.00 87.06 78 HIS A C 1
ATOM 652 O O . HIS A 1 78 ? 7.950 4.862 -2.866 1.00 87.06 78 HIS A O 1
ATOM 658 N N . ALA A 1 79 ? 7.922 2.616 -2.738 1.00 90.94 79 ALA A N 1
ATOM 659 C CA . ALA A 1 79 ? 7.692 2.411 -4.167 1.00 90.94 79 ALA A CA 1
ATOM 660 C C . ALA A 1 79 ? 6.369 3.049 -4.624 1.00 90.94 79 ALA A C 1
ATOM 662 O O . ALA A 1 79 ? 6.341 3.798 -5.602 1.00 90.94 79 ALA A O 1
ATOM 663 N N . LEU A 1 80 ? 5.281 2.813 -3.884 1.00 91.38 80 LEU A N 1
ATOM 664 C CA . LEU A 1 80 ? 3.967 3.388 -4.173 1.00 91.38 80 LEU A CA 1
ATOM 665 C C . LEU A 1 80 ? 3.951 4.909 -4.002 1.00 91.38 80 LEU A C 1
ATOM 667 O O . LEU A 1 80 ? 3.321 5.593 -4.805 1.00 91.38 80 LEU A O 1
ATOM 671 N N . SER A 1 81 ? 4.677 5.449 -3.020 1.00 89.00 81 SER A N 1
ATOM 672 C CA . SER A 1 81 ? 4.835 6.896 -2.843 1.00 89.00 81 SER A CA 1
ATOM 673 C C . SER A 1 81 ? 5.436 7.551 -4.092 1.00 89.00 81 SER A C 1
ATOM 675 O O . SER A 1 81 ? 4.871 8.515 -4.606 1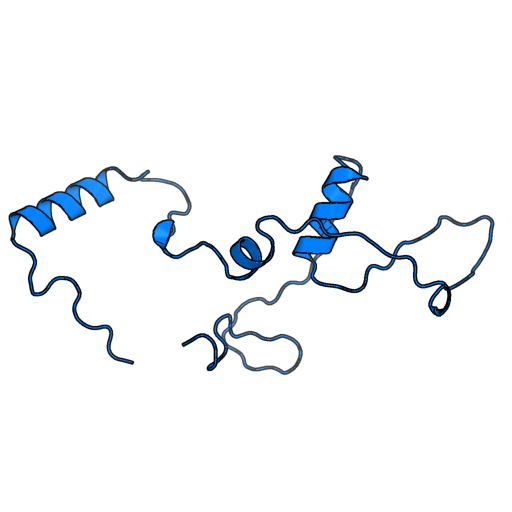.00 89.00 81 SER A O 1
ATOM 677 N N . VAL A 1 82 ? 6.505 6.982 -4.668 1.00 90.00 82 VAL A N 1
ATOM 678 C CA . VAL A 1 82 ? 7.091 7.493 -5.925 1.00 90.00 82 VAL A CA 1
ATOM 679 C C . VAL A 1 82 ? 6.140 7.322 -7.112 1.00 90.00 82 VAL A C 1
ATOM 681 O O . VAL A 1 82 ? 5.985 8.234 -7.933 1.00 90.00 82 VAL A O 1
ATOM 684 N N . LEU A 1 83 ? 5.481 6.166 -7.218 1.00 91.31 83 LEU A N 1
ATOM 685 C CA . LEU A 1 83 ? 4.522 5.904 -8.294 1.00 91.31 83 LEU A CA 1
ATOM 686 C C . LEU A 1 83 ? 3.317 6.847 -8.232 1.00 91.31 83 LEU A C 1
ATOM 688 O O . LEU A 1 83 ? 2.811 7.242 -9.276 1.00 91.31 83 LEU A O 1
ATOM 692 N N . ASN A 1 84 ? 2.902 7.288 -7.045 1.00 90.56 84 ASN A N 1
ATOM 693 C CA . ASN A 1 84 ? 1.830 8.269 -6.890 1.00 90.56 84 ASN A CA 1
ATOM 694 C C . ASN A 1 84 ? 2.177 9.632 -7.523 1.00 90.56 84 ASN A C 1
ATOM 696 O O . ASN A 1 84 ? 1.286 10.316 -8.021 1.00 90.56 84 ASN A O 1
ATOM 700 N N . TYR A 1 85 ? 3.460 10.015 -7.564 1.00 88.69 85 TYR A N 1
ATOM 701 C CA . TYR A 1 85 ? 3.900 11.238 -8.248 1.00 88.69 85 TYR A CA 1
ATOM 702 C C . TYR A 1 85 ? 3.956 11.091 -9.773 1.00 88.69 85 TYR A C 1
ATOM 704 O O . TYR A 1 85 ? 3.685 12.050 -10.492 1.00 88.69 85 TYR A O 1
ATOM 712 N N . THR A 1 86 ? 4.329 9.914 -10.276 1.00 89.12 86 THR A N 1
ATOM 713 C CA . THR A 1 86 ? 4.635 9.698 -11.704 1.00 89.12 86 THR A CA 1
ATOM 714 C C . THR A 1 86 ? 3.486 9.071 -12.497 1.00 89.12 86 THR A C 1
ATOM 716 O O . THR A 1 86 ? 3.329 9.367 -13.677 1.00 89.12 86 THR A O 1
ATOM 719 N N . HIS A 1 87 ? 2.661 8.244 -11.853 1.00 91.62 87 HIS A N 1
ATOM 720 C CA . HIS A 1 87 ? 1.563 7.479 -12.454 1.00 91.62 87 HIS A CA 1
ATOM 721 C C . HIS A 1 87 ? 0.193 7.741 -11.780 1.00 91.62 87 HIS A C 1
ATOM 723 O O . HIS A 1 87 ? -0.585 6.797 -11.582 1.00 91.62 87 HIS A O 1
ATOM 729 N N . PRO A 1 88 ? -0.150 8.990 -11.396 1.00 93.94 88 PRO A N 1
ATOM 730 C CA . PRO A 1 88 ? -1.417 9.266 -10.732 1.00 93.94 88 PRO A CA 1
ATOM 731 C C . PRO A 1 88 ? -2.595 8.930 -11.653 1.00 93.94 88 PRO A C 1
ATOM 733 O O . PRO A 1 88 ? -2.707 9.464 -12.753 1.00 93.94 88 PRO A O 1
ATOM 736 N N . LYS A 1 89 ? -3.515 8.088 -11.163 1.00 93.69 89 LYS A N 1
ATOM 737 C CA . LYS A 1 89 ? -4.718 7.634 -11.894 1.00 93.69 89 LYS A CA 1
ATOM 738 C C . LYS A 1 89 ? -4.421 6.872 -13.198 1.00 93.69 89 LYS A C 1
ATOM 740 O O . LYS A 1 89 ? -5.302 6.780 -14.046 1.00 93.69 89 LYS A O 1
ATOM 745 N N . SER A 1 90 ? -3.220 6.313 -13.335 1.00 94.25 90 SER A N 1
ATOM 746 C CA . SER A 1 90 ? -2.792 5.577 -14.535 1.00 94.25 90 SER A CA 1
ATOM 747 C C . SER A 1 90 ? -2.824 4.052 -14.373 1.00 94.25 90 SER A C 1
ATOM 749 O O . SER A 1 90 ? -2.380 3.343 -15.268 1.00 94.25 90 SER A O 1
ATOM 751 N N . ILE A 1 91 ? -3.282 3.540 -13.225 1.00 94.38 91 ILE A N 1
ATOM 752 C CA . ILE A 1 91 ? -3.290 2.105 -12.913 1.00 94.38 91 ILE A CA 1
ATOM 753 C C . ILE A 1 91 ? -4.711 1.558 -13.046 1.00 94.38 91 ILE A C 1
ATOM 755 O O . ILE A 1 91 ? -5.593 1.948 -12.282 1.00 94.38 91 ILE A O 1
ATOM 759 N N . ASP A 1 92 ? -4.914 0.634 -13.986 1.00 96.62 92 ASP A N 1
ATOM 760 C CA . ASP A 1 92 ? -6.223 0.018 -14.240 1.00 96.62 92 ASP A CA 1
ATOM 761 C C . ASP A 1 92 ? -6.561 -1.097 -13.242 1.00 96.62 92 ASP A C 1
ATOM 763 O O . ASP A 1 92 ? -7.705 -1.238 -12.809 1.00 96.62 92 ASP A O 1
ATOM 767 N N . VAL A 1 93 ? -5.568 -1.917 -12.881 1.00 97.38 93 VAL A N 1
ATOM 768 C CA . VAL A 1 93 ? -5.749 -3.101 -12.033 1.00 97.38 93 VAL A CA 1
ATOM 769 C C . VAL A 1 93 ? -4.599 -3.209 -11.042 1.00 97.38 93 VAL A C 1
ATOM 771 O O . VAL A 1 93 ? -3.432 -3.094 -11.411 1.00 97.38 93 VAL A O 1
ATOM 774 N N . ILE A 1 94 ? -4.939 -3.481 -9.782 1.00 95.88 94 ILE A N 1
ATOM 775 C CA . ILE A 1 94 ? -3.984 -3.778 -8.714 1.00 95.88 94 ILE A CA 1
ATOM 776 C C . ILE A 1 94 ? -4.282 -5.183 -8.195 1.00 95.88 94 ILE A C 1
ATOM 778 O O . ILE A 1 94 ? -5.408 -5.475 -7.794 1.00 95.88 94 ILE A O 1
ATOM 782 N N . TYR A 1 95 ? -3.264 -6.042 -8.185 1.00 96.62 95 TYR A N 1
ATOM 783 C CA . TYR A 1 95 ? -3.312 -7.363 -7.565 1.00 96.62 95 TYR A CA 1
ATOM 784 C C . TYR A 1 95 ? -2.260 -7.437 -6.460 1.00 96.62 95 TYR A C 1
ATOM 786 O O . TYR A 1 95 ? -1.085 -7.169 -6.708 1.00 96.62 95 TYR A O 1
ATOM 794 N N . ILE A 1 96 ? -2.685 -7.797 -5.248 1.00 94.88 96 ILE A N 1
ATOM 795 C CA . ILE A 1 96 ? -1.806 -7.973 -4.091 1.00 94.88 96 ILE A CA 1
ATOM 796 C C . ILE A 1 96 ? -2.175 -9.247 -3.332 1.00 94.88 96 ILE A C 1
ATOM 798 O O . ILE A 1 96 ? -3.350 -9.585 -3.212 1.00 94.88 96 ILE A O 1
ATOM 802 N N . ASP A 1 97 ? -1.159 -9.913 -2.787 1.00 89.38 97 ASP A N 1
ATOM 803 C CA . ASP A 1 97 ? -1.292 -11.054 -1.874 1.00 89.38 97 ASP A CA 1
ATOM 804 C C . ASP A 1 97 ? -0.579 -10.722 -0.546 1.00 89.38 97 ASP A C 1
ATOM 806 O O . ASP A 1 97 ? 0.570 -11.121 -0.339 1.00 89.38 97 ASP A O 1
ATOM 810 N N . PRO A 1 98 ? -1.178 -9.861 0.307 1.00 87.00 98 PRO A N 1
ATOM 811 C CA . PRO A 1 98 ? -0.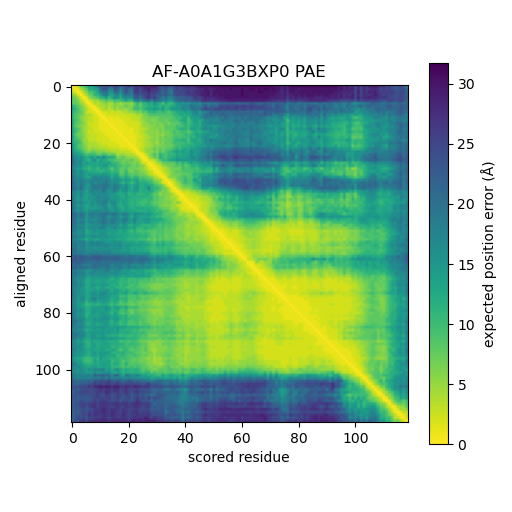551 -9.415 1.550 1.00 87.00 98 PRO A CA 1
ATOM 812 C C . PRO A 1 98 ? -0.583 -10.517 2.624 1.00 87.00 98 PRO A C 1
ATOM 814 O O . PRO A 1 98 ? -1.397 -11.433 2.545 1.00 87.00 98 PRO A O 1
ATOM 817 N N . PRO A 1 99 ? 0.235 -10.429 3.687 1.00 81.31 99 PRO A N 1
ATOM 818 C CA . PRO A 1 99 ? 0.132 -11.350 4.817 1.00 81.31 99 PRO A CA 1
ATOM 819 C C . PRO A 1 99 ? -1.248 -11.263 5.491 1.00 81.31 99 PRO A C 1
ATOM 821 O O . PRO A 1 99 ? -1.717 -10.185 5.851 1.00 81.31 99 PRO A O 1
ATOM 824 N N . TYR A 1 100 ? -1.895 -12.412 5.709 1.00 79.56 100 TYR A N 1
ATOM 825 C CA . TYR A 1 100 ? -3.269 -12.480 6.238 1.00 79.56 100 TYR A CA 1
ATOM 826 C C . TYR A 1 100 ? -3.370 -12.380 7.768 1.00 79.56 100 TYR A C 1
ATOM 828 O O . TYR A 1 100 ? -4.472 -12.452 8.307 1.00 79.56 100 TYR A O 1
ATOM 836 N N . ASN A 1 101 ? -2.242 -12.257 8.481 1.00 71.62 101 ASN A N 1
ATOM 837 C CA . ASN A 1 101 ? -2.200 -12.134 9.944 1.00 71.62 101 ASN A CA 1
ATOM 838 C C . ASN A 1 101 ? -2.968 -13.259 10.681 1.00 71.62 101 ASN A C 1
ATOM 840 O O . ASN A 1 101 ? -3.661 -13.037 11.671 1.00 71.62 101 ASN A O 1
ATOM 844 N N . THR A 1 102 ? -2.859 -14.500 10.194 1.00 73.19 102 THR A N 1
ATOM 845 C CA . THR A 1 102 ? -3.579 -15.670 10.740 1.00 73.19 102 THR A CA 1
ATOM 846 C C . THR A 1 102 ? -3.011 -16.186 12.065 1.00 73.19 102 THR A C 1
ATOM 848 O O . THR A 1 102 ? -3.506 -17.173 12.605 1.00 73.19 102 THR A O 1
ATOM 851 N N . GLY A 1 103 ? -1.936 -15.574 12.573 1.00 64.75 103 GLY A N 1
ATOM 852 C CA . GLY A 1 103 ? -1.186 -16.052 13.738 1.00 64.75 103 GLY A CA 1
ATOM 853 C C . GLY A 1 103 ? -0.351 -17.314 13.479 1.00 64.75 103 GLY A C 1
ATOM 854 O O . GLY A 1 103 ? 0.283 -17.822 14.401 1.00 64.75 103 GLY A O 1
ATOM 855 N N . ASN A 1 104 ? -0.334 -17.828 12.243 1.00 64.06 104 ASN A N 1
ATOM 856 C CA . ASN A 1 104 ? 0.477 -18.980 11.864 1.00 64.06 104 ASN A CA 1
ATOM 857 C C . ASN A 1 104 ? 1.910 -18.542 11.514 1.00 64.06 104 ASN A C 1
ATOM 859 O O . ASN A 1 104 ? 2.104 -17.644 10.695 1.00 64.06 104 ASN A O 1
ATOM 863 N N . ASN A 1 105 ? 2.915 -19.208 12.084 1.00 57.81 105 ASN A N 1
ATOM 864 C CA . ASN A 1 105 ? 4.339 -18.863 11.938 1.00 57.81 105 ASN A CA 1
ATOM 865 C C . ASN A 1 105 ? 4.978 -19.462 10.669 1.00 57.81 105 ASN A C 1
ATOM 867 O O . ASN A 1 105 ? 6.162 -19.794 10.647 1.00 57.81 105 ASN A O 1
ATOM 871 N N . THR A 1 106 ? 4.195 -19.690 9.616 1.00 55.44 106 THR A N 1
ATOM 872 C CA . THR A 1 106 ? 4.704 -20.305 8.388 1.00 55.44 106 THR A CA 1
ATOM 873 C C . THR A 1 106 ? 5.655 -19.368 7.644 1.00 55.44 106 THR A C 1
ATOM 875 O O . THR A 1 106 ? 5.315 -18.226 7.355 1.00 55.44 106 THR A O 1
ATOM 878 N N . TRP A 1 107 ? 6.815 -19.918 7.282 1.00 53.28 107 TRP A N 1
ATOM 879 C CA . TRP A 1 107 ? 8.050 -19.286 6.793 1.00 53.28 107 TRP A CA 1
ATOM 880 C C . TRP A 1 107 ? 7.978 -18.252 5.652 1.00 53.28 107 TRP A C 1
ATOM 882 O O . TRP A 1 107 ? 8.998 -17.640 5.355 1.00 53.28 107 TRP A O 1
ATOM 892 N N . LYS A 1 108 ? 6.839 -18.078 4.970 1.00 54.72 108 LYS A N 1
ATOM 893 C CA . LYS A 1 108 ? 6.777 -17.261 3.745 1.00 54.72 108 LYS A CA 1
ATOM 894 C C . LYS A 1 108 ? 6.601 -15.762 3.994 1.00 54.72 108 LYS A C 1
ATOM 896 O O . LYS A 1 108 ? 7.026 -14.982 3.153 1.00 54.72 108 LYS A O 1
ATOM 901 N N . TYR A 1 109 ? 6.025 -15.362 5.129 1.00 51.81 109 TYR A N 1
ATOM 902 C CA . TYR A 1 109 ? 5.823 -13.954 5.479 1.00 51.81 109 TYR A CA 1
ATOM 903 C C . TYR A 1 109 ? 6.012 -13.748 6.981 1.00 51.81 109 TYR A C 1
ATOM 905 O O . TYR A 1 109 ? 5.637 -14.617 7.773 1.00 51.81 109 TYR A O 1
ATOM 913 N N . ASN A 1 110 ? 6.566 -12.599 7.385 1.00 52.19 110 ASN A N 1
ATOM 914 C CA . ASN A 1 110 ? 6.581 -12.209 8.792 1.00 52.19 110 ASN A CA 1
ATOM 915 C C . ASN A 1 110 ? 5.136 -11.923 9.240 1.00 52.19 110 ASN A C 1
ATOM 917 O O . ASN A 1 110 ? 4.618 -10.824 9.079 1.00 52.19 110 ASN A O 1
ATOM 921 N N . ASN A 1 111 ? 4.464 -12.956 9.746 1.00 47.34 111 ASN A N 1
ATOM 922 C CA . ASN A 1 111 ? 3.084 -12.904 10.232 1.00 47.34 111 ASN A CA 1
ATOM 923 C C . ASN A 1 111 ? 2.975 -12.312 11.651 1.00 47.34 111 ASN A C 1
ATOM 925 O O . ASN A 1 111 ? 1.896 -12.352 12.243 1.00 47.34 111 ASN A O 1
ATOM 929 N N . ARG A 1 112 ? 4.068 -11.782 12.220 1.00 50.72 112 ARG A N 1
ATOM 930 C CA . ARG A 1 112 ? 4.042 -10.986 13.448 1.00 50.72 112 ARG A CA 1
ATOM 931 C C . ARG A 1 112 ? 4.297 -9.526 13.105 1.00 50.72 112 ARG A C 1
ATOM 933 O O . ARG A 1 112 ? 5.376 -9.152 12.673 1.00 50.72 112 ARG A O 1
ATOM 940 N N . TYR A 1 113 ? 3.298 -8.704 13.396 1.00 52.75 113 TYR A N 1
ATOM 941 C CA . TYR A 1 113 ? 3.373 -7.246 13.306 1.00 52.75 113 TYR A CA 1
ATOM 942 C C . TYR A 1 113 ? 4.297 -6.616 14.373 1.00 52.75 113 TYR A C 1
ATOM 944 O O . TYR A 1 113 ? 4.545 -5.421 14.351 1.00 52.75 113 TYR A O 1
ATOM 952 N N . VAL A 1 114 ? 4.778 -7.413 15.333 1.00 49.06 114 VAL A N 1
ATOM 953 C CA . VAL A 1 114 ? 5.649 -6.983 16.432 1.00 49.06 114 VAL A CA 1
ATOM 954 C C . VAL A 1 114 ? 6.844 -7.929 16.447 1.00 49.06 114 VAL A C 1
ATOM 956 O O . VAL A 1 114 ? 6.682 -9.103 16.806 1.00 49.06 114 VAL A O 1
ATOM 959 N N . ASN A 1 115 ? 8.020 -7.459 16.025 1.00 47.59 115 ASN A N 1
ATOM 960 C CA . ASN A 1 115 ? 9.249 -8.195 16.305 1.00 47.59 115 ASN A CA 1
ATOM 961 C C . ASN A 1 115 ? 9.540 -8.082 17.805 1.00 47.59 115 ASN A C 1
ATOM 963 O O . ASN A 1 115 ? 9.150 -7.116 18.455 1.00 47.59 115 ASN A O 1
ATOM 967 N N . GLU A 1 116 ? 10.214 -9.074 18.383 1.00 48.59 116 GLU A N 1
ATOM 968 C CA . GLU A 1 116 ? 10.576 -9.043 19.811 1.00 48.59 116 GLU A CA 1
ATOM 969 C C . GLU A 1 116 ? 11.508 -7.862 20.153 1.00 48.59 116 GLU A C 1
ATOM 971 O O . GLU A 1 116 ? 11.558 -7.446 21.307 1.00 48.59 116 GLU A O 1
ATOM 976 N N . ASP A 1 117 ? 12.144 -7.274 19.135 1.00 49.69 117 ASP A N 1
ATOM 977 C CA . ASP A 1 117 ? 12.974 -6.067 19.213 1.00 49.69 117 ASP A CA 1
ATOM 978 C C . ASP A 1 117 ? 12.173 -4.746 19.170 1.00 49.69 117 ASP A C 1
ATOM 980 O O . ASP A 1 117 ? 12.751 -3.677 19.358 1.00 49.69 117 ASP A O 1
ATOM 984 N N . ASP A 1 118 ? 10.858 -4.796 18.919 1.00 48.59 118 ASP A N 1
ATOM 985 C CA . ASP A 1 118 ? 9.952 -3.633 18.917 1.00 48.59 118 ASP A CA 1
ATOM 986 C C . ASP A 1 118 ? 9.226 -3.443 20.277 1.00 48.59 118 ASP A C 1
ATOM 988 O O . ASP A 1 118 ? 8.261 -2.677 20.367 1.00 48.59 118 ASP A O 1
ATOM 992 N N . ALA A 1 119 ? 9.645 -4.169 21.327 1.00 44.47 119 ALA A N 1
ATOM 993 C CA . ALA A 1 119 ? 9.042 -4.168 22.670 1.00 44.47 119 ALA A CA 1
ATOM 994 C C . ALA A 1 119 ? 9.725 -3.230 23.679 1.00 44.47 119 ALA A C 1
ATOM 996 O O . ALA A 1 119 ? 10.971 -3.124 23.671 1.00 44.47 119 ALA A O 1
#

Mean predicted aligned error: 12.36 Å

Secondary structure (DSSP, 8-state):
-----TTTT--HHHHHHHHHHHHTS-SSS----GGG---HHHHHHTT--------GGG-----TTSPP-----S-HHHHHHHHHHHSTT--S----------S---TTS---SS-GGG-

Sequence (119 aa):
MSKKNKYTDWTKEDLIKQICALEKRKKYGLVWDEEKTKERFEVDAEEKLPVLVEDRKREITTDADKPVNILIEGDNYHALSVLNYTHPKSIDVIYIDPPYNTGNNTWKYNNRYVNEDDA

Solvent-accessible surface area (backbone atoms only — not comparable to full-atom values): 8584 Å² total; per-residue (Å²): 132,87,76,74,72,88,58,78,87,54,50,74,66,56,52,51,55,49,51,57,55,58,70,69,46,77,95,68,78,92,81,74,66,70,96,74,57,77,46,71,66,58,63,69,43,60,95,55,83,73,77,92,75,89,60,73,91,73,63,80,87,73,68,86,91,52,87,90,81,88,85,86,89,74,61,65,70,53,53,51,57,49,41,53,76,76,47,66,93,68,73,92,78,88,88,85,87,73,84,82,63,80,73,57,88,56,91,88,52,87,44,58,98,65,56,86,86,75,111

Foldseek 3Di:
DDDDPPCPPPDPVRVVVVVVVVVPPDPDDDDDDVVPPCQPVNVVCVVPQDDDDDDPVPDDDDDPPDDDDDDDPDDPVNVVSVCCVVQPVNDDDDDDDDQPLPVDPDDPDPSDPDDPVND

Radius of gyration: 22.4 Å; Cα contacts (8 Å, |Δi|>4): 28; chains: 1; bounding box: 44×34×70 Å